Protein AF-A0A6P1D377-F1 (afdb_monomer)

Solvent-accessible surface area (backbone atoms only — not comparable to full-atom values): 7180 Å² total; per-residue (Å²): 132,91,77,67,92,82,64,81,81,72,70,95,57,75,83,84,56,88,54,91,83,65,74,59,86,76,69,91,74,90,77,74,86,74,78,66,62,72,47,38,17,24,90,85,68,46,76,43,48,74,42,99,84,50,38,63,71,48,68,74,36,31,44,34,50,60,96,45,72,45,60,46,76,47,70,50,74,54,42,70,47,84,70,58,76,89,43,91,88,59,69,93,45,64,49,69,50,74,37,64,75,69,79,91,76,129

Secondary structure (DSSP, 8-state):
----TT-----SS-TTS--TTPPPSSPP----S----EEEE-TTSPEE-B-TTSSBSS---EEEETTEEEE-SEEEEEEEE-TTTTSTT---EEEEEEEPPPP---

Nearest PDB structures (foldseek):
  6p3q-assembly1_A  TM=2.052E-01  e=8.043E+00  Homo sapiens

Foldseek 3Di:
DDDDPPPDPDPPDDPPDDDPPPQDPPHDDDDPPDQFDKFFADPVRHTWDQDPVQDIPHDGQKIDGHPDIFGFPDKDDFAWDPPCPVPPPDDTDTDMGTHGDDPPDD

Organism: NCBI:txid135487

Sequence (106 aa):
TMVALGDELVPATDPALPWPGRLPEPAPAVLMMNRPQVRLESAGGVPVHVTDRGLFSATPTRLRWGGKHWELTAWAGPWPMDELWWASGSAPAARVQVELPGPHTL

Structure (mmCIF, N/CA/C/O backbone):
data_AF-A0A6P1D377-F1
#
_entry.id   AF-A0A6P1D377-F1
#
loop_
_atom_site.group_PDB
_atom_site.id
_atom_site.type_symbol
_atom_site.label_atom_id
_atom_site.label_alt_id
_atom_site.label_comp_id
_atom_site.label_asym_id
_atom_site.label_entity_id
_atom_site.label_seq_id
_atom_site.pdbx_PDB_ins_code
_atom_site.Cartn_x
_atom_site.Cartn_y
_atom_site.Cartn_z
_atom_site.occupancy
_atom_site.B_iso_or_equiv
_atom_site.auth_seq_id
_atom_site.auth_comp_id
_atom_site.auth_asym_id
_atom_site.auth_atom_id
_atom_site.pdbx_PDB_model_num
ATOM 1 N N . THR A 1 1 ? 5.864 -0.918 -44.477 1.00 67.81 1 THR A N 1
ATOM 2 C CA . THR A 1 1 ? 6.250 -2.338 -44.358 1.00 67.81 1 THR A CA 1
ATOM 3 C C . THR A 1 1 ? 6.031 -2.767 -42.928 1.00 67.81 1 THR A C 1
ATOM 5 O O . THR A 1 1 ? 6.378 -1.997 -42.044 1.00 67.81 1 THR A O 1
ATOM 8 N N . MET A 1 2 ? 5.383 -3.907 -42.693 1.00 71.94 2 MET A N 1
ATOM 9 C CA . MET A 1 2 ? 5.271 -4.470 -41.341 1.00 71.94 2 MET A CA 1
ATOM 10 C C . MET A 1 2 ? 6.605 -5.118 -40.952 1.00 71.94 2 MET A C 1
ATOM 12 O O . MET A 1 2 ? 7.264 -5.689 -41.817 1.00 71.94 2 MET A O 1
ATOM 16 N N . VAL A 1 3 ? 6.999 -5.001 -39.685 1.00 76.00 3 VAL A N 1
ATOM 17 C CA . VAL A 1 3 ? 8.210 -5.622 -39.119 1.00 76.00 3 VAL A CA 1
ATOM 18 C C . VAL A 1 3 ? 7.766 -6.720 -38.157 1.00 76.00 3 VAL A C 1
ATOM 20 O O . VAL A 1 3 ? 6.770 -6.537 -37.449 1.00 76.00 3 VAL A O 1
ATOM 23 N N . ALA A 1 4 ? 8.446 -7.868 -38.168 1.00 79.94 4 ALA A N 1
ATOM 24 C CA . ALA A 1 4 ? 8.081 -8.988 -37.314 1.00 79.94 4 ALA A CA 1
ATOM 25 C C . ALA A 1 4 ? 8.436 -8.689 -35.849 1.00 79.94 4 ALA A C 1
ATOM 27 O O . ALA A 1 4 ? 9.449 -8.064 -35.539 1.00 79.94 4 ALA A O 1
ATOM 28 N N . LEU A 1 5 ? 7.589 -9.144 -34.926 1.00 73.94 5 LEU A N 1
ATOM 29 C CA . LEU A 1 5 ? 7.866 -9.046 -33.497 1.00 73.94 5 LEU A CA 1
ATOM 30 C C . LEU A 1 5 ? 9.079 -9.929 -33.158 1.00 73.94 5 LEU A C 1
ATOM 32 O O . LEU A 1 5 ? 9.007 -11.144 -33.323 1.00 73.94 5 LEU A O 1
ATOM 36 N N . GLY A 1 6 ? 10.164 -9.321 -32.676 1.00 79.19 6 GLY A N 1
ATOM 37 C CA . GLY A 1 6 ? 11.416 -10.011 -32.343 1.00 79.19 6 GLY A CA 1
ATOM 38 C C . GLY A 1 6 ? 12.573 -9.728 -33.304 1.00 79.19 6 GLY A C 1
ATOM 39 O O . GLY A 1 6 ? 13.703 -10.080 -32.976 1.00 79.19 6 GLY A O 1
ATOM 40 N N . ASP A 1 7 ? 12.323 -9.052 -34.430 1.00 82.62 7 ASP A N 1
ATOM 41 C CA . ASP A 1 7 ? 13.407 -8.472 -35.223 1.00 82.62 7 ASP A CA 1
ATOM 42 C C . ASP A 1 7 ? 14.111 -7.397 -34.388 1.00 82.62 7 ASP A C 1
ATOM 44 O O . ASP A 1 7 ? 13.478 -6.481 -33.850 1.00 82.62 7 ASP A O 1
ATOM 48 N N . GLU A 1 8 ? 15.431 -7.518 -34.260 1.00 67.56 8 GLU A N 1
ATOM 49 C CA . GLU A 1 8 ? 16.229 -6.540 -33.537 1.00 67.56 8 GLU A CA 1
ATOM 50 C C . GLU A 1 8 ? 16.179 -5.198 -34.273 1.00 67.56 8 GLU A C 1
ATOM 52 O O . GLU A 1 8 ? 16.527 -5.086 -35.451 1.00 67.56 8 GLU A O 1
ATOM 57 N N . LEU A 1 9 ? 15.703 -4.166 -33.573 1.00 70.00 9 LEU A N 1
ATOM 58 C CA . LEU A 1 9 ? 15.661 -2.812 -34.105 1.00 70.00 9 LEU A CA 1
ATOM 59 C C . LEU A 1 9 ? 17.096 -2.317 -34.279 1.00 70.00 9 LEU A C 1
ATOM 61 O O . LEU A 1 9 ? 17.730 -1.886 -33.318 1.00 70.00 9 LEU A O 1
ATOM 65 N N . VAL A 1 10 ? 17.597 -2.350 -35.515 1.00 76.25 10 VAL A N 1
ATOM 66 C CA . VAL A 1 10 ? 18.853 -1.684 -35.865 1.00 76.25 10 VAL A CA 1
ATOM 67 C C . VAL A 1 10 ? 18.645 -0.182 -35.658 1.00 76.25 10 VAL A C 1
ATOM 69 O O . VAL A 1 10 ? 17.754 0.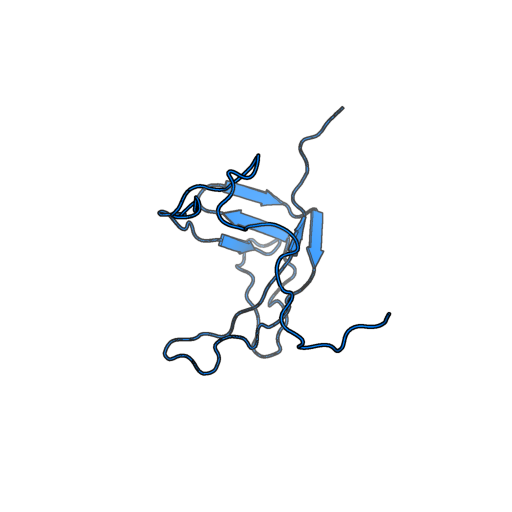394 -36.294 1.00 76.25 10 VAL A O 1
ATOM 72 N N . PRO A 1 11 ? 19.418 0.474 -34.774 1.00 70.62 11 PRO A N 1
ATOM 73 C CA . PRO A 1 11 ? 19.285 1.905 -34.555 1.00 70.62 11 PRO A CA 1
ATOM 74 C C . PRO A 1 11 ? 19.452 2.656 -35.879 1.00 70.62 11 PRO A C 1
ATOM 76 O O . PRO A 1 11 ? 20.449 2.485 -36.576 1.00 70.62 11 PRO A O 1
ATOM 79 N N . ALA A 1 12 ? 18.481 3.503 -36.230 1.00 77.38 12 ALA A N 1
ATOM 80 C CA . ALA A 1 12 ? 18.523 4.285 -37.470 1.00 77.38 12 ALA A CA 1
ATOM 81 C C . ALA A 1 12 ? 19.668 5.321 -37.495 1.00 77.38 12 ALA A C 1
ATOM 83 O O . ALA A 1 12 ? 20.004 5.849 -38.553 1.00 77.38 12 ALA A O 1
ATOM 84 N N . THR A 1 13 ? 20.265 5.598 -36.332 1.00 74.44 13 THR A N 1
ATOM 85 C CA . THR A 1 13 ? 21.349 6.559 -36.123 1.00 74.44 13 THR A CA 1
ATOM 86 C C . THR A 1 13 ? 22.379 5.952 -35.172 1.00 74.44 13 THR A C 1
ATOM 88 O O . THR A 1 13 ? 22.011 5.172 -34.294 1.00 74.44 13 THR A O 1
ATOM 91 N N . ASP A 1 14 ? 23.651 6.336 -35.318 1.00 78.38 14 ASP A N 1
ATOM 92 C CA . ASP A 1 14 ? 24.742 5.903 -34.441 1.00 78.38 14 ASP A CA 1
ATOM 93 C C . ASP A 1 14 ? 24.408 6.167 -32.952 1.00 78.38 14 ASP A C 1
ATOM 95 O O . ASP A 1 14 ? 24.299 7.329 -32.535 1.00 78.38 14 ASP A O 1
ATOM 99 N N . PRO A 1 15 ? 24.245 5.112 -32.126 1.00 74.75 15 PRO A N 1
ATOM 100 C CA . PRO A 1 15 ? 23.916 5.256 -30.713 1.00 74.75 15 PRO A CA 1
ATOM 101 C C . PRO A 1 15 ? 25.055 5.886 -29.898 1.00 74.75 15 PRO A C 1
ATOM 103 O O . PRO A 1 15 ? 24.806 6.306 -28.765 1.00 74.75 15 PRO A O 1
ATOM 106 N N . ALA A 1 16 ? 26.278 5.983 -30.436 1.00 77.88 16 ALA A N 1
ATOM 107 C CA . ALA A 1 16 ? 27.422 6.615 -29.780 1.00 77.88 16 ALA A CA 1
ATOM 108 C C . ALA A 1 16 ? 27.400 8.153 -29.846 1.00 77.88 16 ALA A C 1
ATOM 110 O O . ALA A 1 16 ? 28.134 8.803 -29.097 1.00 77.88 16 ALA A O 1
ATOM 111 N N . LEU A 1 17 ? 26.539 8.757 -30.673 1.00 81.38 17 LEU A N 1
ATOM 112 C CA . LEU A 1 17 ? 26.387 10.213 -30.707 1.00 81.38 17 LEU A CA 1
ATOM 113 C C . LEU A 1 17 ? 25.918 10.761 -29.340 1.00 81.38 17 LEU A C 1
ATOM 115 O O . LEU A 1 17 ? 25.273 10.053 -28.556 1.00 81.38 17 LEU A O 1
ATOM 119 N N . PRO A 1 18 ? 26.249 12.018 -28.994 1.00 74.94 18 PRO A N 1
ATOM 120 C CA . PRO A 1 18 ? 25.774 12.639 -27.764 1.00 74.94 18 PRO A CA 1
ATOM 121 C C . PRO A 1 18 ? 24.279 12.965 -27.889 1.00 74.94 18 PRO A C 1
ATOM 123 O O . PRO A 1 18 ? 23.889 13.914 -28.562 1.00 74.94 18 PRO A O 1
ATOM 126 N N . TRP A 1 19 ? 23.431 12.170 -27.235 1.00 71.25 19 TRP A N 1
ATOM 127 C CA . TRP A 1 19 ? 21.991 12.416 -27.182 1.00 71.25 19 TRP A CA 1
ATOM 128 C C . TRP A 1 19 ? 21.702 13.569 -26.216 1.00 71.2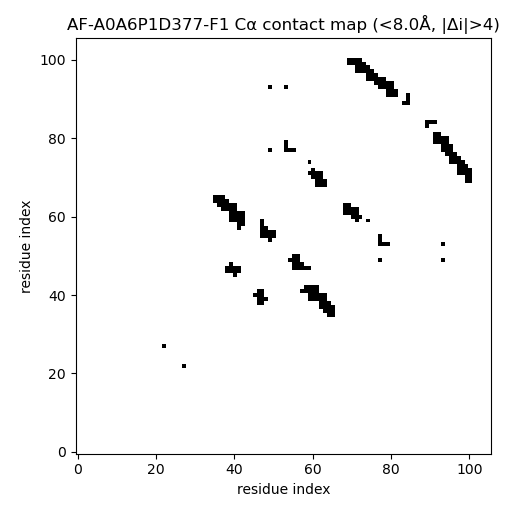5 19 TRP A C 1
ATOM 130 O O . TRP A 1 19 ? 22.115 13.498 -25.052 1.00 71.25 19 TRP A O 1
ATOM 140 N N . PRO A 1 20 ? 20.963 14.611 -26.633 1.00 75.38 20 PRO A N 1
ATOM 141 C CA . PRO A 1 20 ? 20.387 15.563 -25.694 1.00 75.38 20 PRO A CA 1
ATOM 142 C C . PRO A 1 20 ? 19.489 14.804 -24.705 1.00 75.38 20 PRO A C 1
ATOM 144 O O . PRO A 1 20 ? 18.522 14.167 -25.110 1.00 75.38 20 PRO A O 1
ATOM 147 N N . GLY A 1 21 ? 19.842 14.814 -23.416 1.00 75.88 21 GLY A N 1
ATOM 148 C CA . GLY A 1 21 ? 19.159 14.019 -22.387 1.00 75.88 21 GLY A CA 1
ATOM 149 C C . GLY A 1 21 ? 19.753 12.629 -22.125 1.00 75.88 21 GLY A C 1
ATOM 150 O O . GLY A 1 21 ? 19.128 11.846 -21.411 1.00 75.88 21 GLY A O 1
ATOM 151 N N . ARG A 1 22 ? 20.950 12.308 -22.652 1.00 75.81 22 ARG A N 1
ATOM 152 C CA . ARG A 1 22 ? 21.687 11.091 -22.264 1.00 75.81 22 ARG A CA 1
ATOM 153 C C . ARG A 1 22 ? 21.875 11.077 -20.744 1.00 75.81 22 ARG A C 1
ATOM 155 O O . ARG A 1 22 ? 22.547 11.943 -20.186 1.00 75.81 22 ARG A O 1
ATOM 162 N N . LEU A 1 23 ? 21.298 10.072 -20.092 1.00 78.81 23 LEU A N 1
ATOM 163 C CA . LEU A 1 23 ? 21.520 9.807 -18.678 1.00 78.81 23 LEU A CA 1
ATOM 164 C C . LEU A 1 23 ? 22.967 9.311 -18.500 1.00 78.81 23 LEU A C 1
ATOM 166 O O . LEU A 1 23 ? 23.366 8.398 -19.226 1.00 78.81 23 LEU A O 1
ATOM 170 N N . PRO A 1 24 ? 23.775 9.905 -17.605 1.00 82.12 24 PRO A N 1
ATOM 171 C CA . PRO A 1 24 ? 25.134 9.432 -17.377 1.00 82.12 24 PRO A CA 1
ATOM 172 C C . PRO A 1 24 ? 25.112 8.019 -16.790 1.00 82.12 24 PRO A C 1
ATOM 174 O O . PRO A 1 24 ? 24.168 7.646 -16.093 1.00 82.12 24 PRO A O 1
ATOM 177 N N . GLU A 1 25 ? 26.164 7.247 -17.057 1.00 82.00 25 GLU A N 1
ATOM 178 C CA . GLU A 1 25 ? 26.383 5.979 -16.369 1.00 82.00 25 GLU A CA 1
ATOM 179 C C . GLU A 1 25 ? 27.151 6.203 -15.054 1.00 82.00 25 GLU A C 1
ATOM 181 O O . GLU A 1 25 ? 28.108 6.983 -15.033 1.00 82.00 25 GLU A O 1
ATOM 186 N N . PRO A 1 26 ? 26.771 5.515 -13.960 1.00 85.88 26 PRO A N 1
ATOM 187 C CA . PRO A 1 26 ? 25.561 4.703 -13.818 1.00 85.88 26 PRO A CA 1
ATOM 188 C C . PRO A 1 26 ? 24.300 5.579 -13.761 1.00 85.88 26 PRO A C 1
ATOM 190 O O . PRO A 1 26 ? 24.345 6.708 -13.269 1.00 85.88 26 PRO A O 1
ATOM 193 N N . ALA A 1 27 ? 23.167 5.035 -14.216 1.00 84.44 27 ALA A N 1
ATOM 194 C CA . ALA A 1 27 ? 21.882 5.722 -14.128 1.00 84.44 27 ALA A CA 1
ATOM 195 C C . ALA A 1 27 ? 21.634 6.205 -12.680 1.00 84.44 27 ALA A C 1
ATOM 197 O O . ALA A 1 27 ? 21.746 5.399 -11.750 1.00 84.44 27 ALA A O 1
ATOM 198 N N . PRO A 1 28 ? 21.296 7.490 -12.461 1.00 82.94 28 PRO A N 1
ATOM 199 C CA . PRO A 1 28 ? 20.932 8.002 -11.151 1.00 82.94 28 PRO A CA 1
ATOM 200 C C . PRO A 1 28 ? 19.833 7.147 -10.519 1.00 82.94 28 PRO A C 1
ATOM 202 O O . PRO A 1 28 ? 18.731 7.030 -11.052 1.00 82.94 28 PRO A O 1
ATOM 205 N N . ALA A 1 29 ? 20.132 6.570 -9.359 1.00 86.81 29 ALA A N 1
ATOM 206 C CA . ALA A 1 29 ? 19.180 5.837 -8.543 1.00 86.81 29 ALA A CA 1
ATOM 207 C C . ALA A 1 29 ? 19.047 6.531 -7.187 1.00 86.81 29 ALA A C 1
ATOM 209 O O . ALA A 1 29 ? 20.043 6.860 -6.542 1.00 86.81 29 ALA A O 1
ATOM 210 N N . VAL A 1 30 ? 17.813 6.730 -6.729 1.00 86.19 30 VAL A N 1
ATOM 211 C CA . VAL A 1 30 ? 17.553 7.158 -5.353 1.00 86.19 30 VAL A CA 1
ATOM 212 C C . VAL A 1 30 ? 17.383 5.905 -4.508 1.00 86.19 30 VAL A C 1
ATOM 214 O O . VAL A 1 30 ? 16.353 5.235 -4.562 1.00 86.19 30 VAL A O 1
ATOM 217 N N . LEU A 1 31 ? 18.411 5.575 -3.729 1.00 87.25 31 LEU A N 1
ATOM 218 C CA . LEU A 1 31 ? 18.354 4.475 -2.774 1.00 87.25 31 LEU A CA 1
ATOM 219 C C . LEU A 1 31 ? 17.832 4.986 -1.434 1.00 87.25 31 LEU A C 1
ATOM 221 O O . LEU A 1 31 ? 18.445 5.831 -0.779 1.00 87.25 31 LEU A O 1
ATOM 225 N N . MET A 1 32 ? 16.692 4.450 -1.006 1.00 81.75 32 MET A N 1
ATOM 226 C CA . MET A 1 32 ? 16.124 4.775 0.294 1.00 81.75 32 MET A CA 1
ATOM 227 C C . MET A 1 32 ? 16.864 3.992 1.391 1.00 81.75 32 MET A C 1
ATOM 229 O O . MET A 1 32 ? 16.535 2.842 1.680 1.00 81.75 32 MET A O 1
ATOM 233 N N . MET A 1 33 ? 17.894 4.607 1.985 1.00 88.00 33 MET A N 1
ATOM 234 C CA . MET A 1 33 ? 18.752 3.947 2.987 1.00 88.00 33 MET A CA 1
ATOM 235 C C . MET A 1 33 ? 18.010 3.630 4.289 1.00 88.00 33 MET A C 1
ATOM 237 O O . MET A 1 33 ? 18.230 2.588 4.901 1.00 88.00 33 MET A O 1
ATOM 241 N N . ASN A 1 34 ? 17.095 4.512 4.694 1.00 88.31 34 ASN A N 1
ATOM 242 C CA . ASN A 1 34 ? 16.167 4.261 5.788 1.00 88.31 34 ASN A CA 1
ATOM 243 C C . ASN A 1 34 ? 14.816 3.855 5.199 1.00 88.31 34 ASN A C 1
A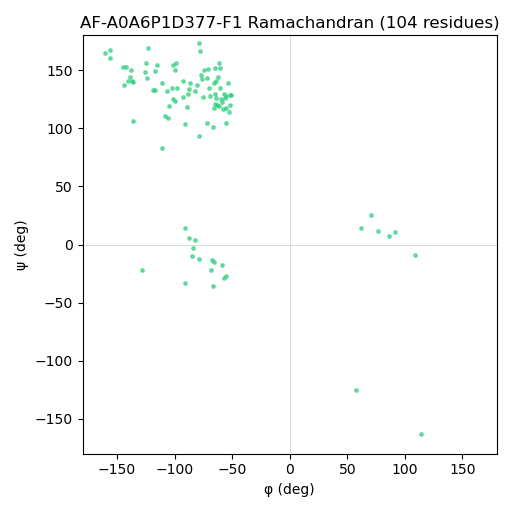TOM 245 O O . ASN A 1 34 ? 14.234 4.611 4.425 1.00 88.31 34 ASN A O 1
ATOM 249 N N . ARG A 1 35 ? 14.314 2.680 5.581 1.00 86.50 35 ARG A N 1
ATOM 250 C CA . ARG A 1 35 ? 13.009 2.155 5.168 1.00 86.50 35 ARG A CA 1
ATOM 251 C C . ARG A 1 35 ? 12.079 2.147 6.384 1.00 86.50 35 ARG A C 1
ATOM 253 O O . ARG A 1 35 ? 11.983 1.116 7.052 1.00 86.50 35 ARG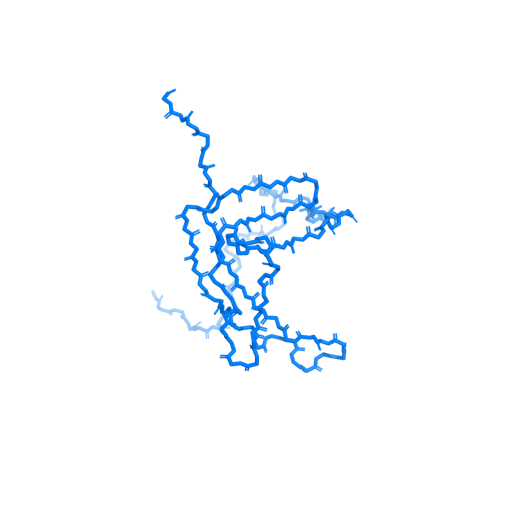 A O 1
ATOM 260 N N . PRO A 1 36 ? 11.432 3.282 6.727 1.00 90.44 36 PRO A N 1
ATOM 261 C CA . PRO A 1 36 ? 10.545 3.319 7.876 1.00 90.44 36 PRO A CA 1
ATOM 262 C C . PRO A 1 36 ? 9.383 2.357 7.660 1.00 90.44 36 PRO A C 1
ATOM 264 O O . PRO A 1 36 ? 8.876 2.228 6.546 1.00 90.44 36 PRO A O 1
ATOM 267 N N . GLN A 1 37 ? 8.935 1.721 8.740 1.00 92.62 37 GLN A N 1
ATOM 268 C CA . GLN A 1 37 ? 7.796 0.819 8.672 1.00 92.62 37 GLN A CA 1
ATOM 269 C C . GLN A 1 37 ? 6.547 1.574 8.200 1.00 92.62 37 GLN A C 1
ATOM 271 O O . GLN A 1 37 ? 6.239 2.667 8.689 1.00 92.62 37 GLN A O 1
ATOM 276 N N . VAL A 1 38 ? 5.830 0.953 7.267 1.00 94.62 38 VAL A N 1
ATOM 277 C CA . VAL A 1 38 ? 4.513 1.381 6.803 1.00 94.62 38 VAL A CA 1
ATOM 278 C C . VAL A 1 38 ? 3.478 0.419 7.375 1.00 94.62 38 VAL A C 1
ATOM 280 O O . VAL A 1 38 ? 3.675 -0.795 7.323 1.00 94.62 38 VAL A O 1
ATOM 283 N N . ARG A 1 39 ? 2.398 0.944 7.958 1.00 96.50 39 ARG A N 1
ATOM 284 C CA . ARG A 1 39 ? 1.288 0.143 8.496 1.00 96.50 39 ARG A CA 1
ATOM 285 C C . ARG A 1 39 ? -0.046 0.768 8.126 1.00 96.50 39 ARG A C 1
ATOM 287 O O . ARG A 1 39 ? -0.194 1.986 8.190 1.00 96.50 39 ARG A O 1
ATOM 294 N N . LEU A 1 40 ? -1.012 -0.080 7.800 1.00 97.81 40 LEU A N 1
ATOM 295 C CA . LEU A 1 40 ? -2.418 0.294 7.758 1.00 97.81 40 LEU A CA 1
ATOM 296 C C . LEU A 1 40 ? -3.055 -0.026 9.109 1.00 97.81 40 LEU A C 1
ATOM 298 O O . LEU A 1 40 ? -2.733 -1.046 9.715 1.00 97.81 40 LEU A O 1
ATOM 302 N N . GLU A 1 41 ? -3.941 0.840 9.581 1.00 98.44 41 GLU A N 1
ATOM 303 C CA . GLU A 1 41 ? -4.705 0.658 10.815 1.00 98.44 41 GLU A CA 1
ATOM 304 C C . GLU A 1 41 ? -6.205 0.796 10.522 1.00 98.44 41 GLU A C 1
ATOM 306 O O . GLU A 1 41 ? -6.614 1.537 9.620 1.00 98.44 41 GLU A O 1
ATOM 311 N N . SER A 1 42 ? -7.020 0.060 11.277 1.00 98.06 42 SER A N 1
ATOM 312 C CA . SER A 1 42 ? -8.476 0.216 11.292 1.00 98.06 42 SER A CA 1
ATOM 313 C C . SER A 1 42 ? -8.895 1.417 12.144 1.00 98.06 42 SER A C 1
ATOM 315 O O . SER A 1 42 ? -8.081 1.987 12.875 1.00 98.06 42 SER A O 1
ATOM 317 N N . ALA A 1 43 ? -10.189 1.754 12.135 1.00 97.06 43 ALA A N 1
ATOM 318 C CA . ALA A 1 43 ? -10.731 2.847 12.950 1.00 97.06 43 ALA A CA 1
ATOM 319 C C . ALA A 1 43 ? -10.447 2.675 14.456 1.00 97.06 43 ALA A C 1
ATOM 321 O O . ALA A 1 43 ? -10.302 3.657 15.179 1.00 97.06 43 ALA A O 1
ATOM 322 N N . GLY A 1 44 ? -10.319 1.427 14.925 1.00 96.06 44 GLY A N 1
ATOM 323 C CA . GLY A 1 44 ? -9.957 1.099 16.306 1.00 96.06 44 GLY A CA 1
ATOM 324 C C . GLY A 1 44 ? -8.453 1.145 16.603 1.00 96.06 44 GLY A C 1
ATOM 325 O O . GLY A 1 44 ? -8.049 0.764 17.697 1.00 96.06 44 GLY A O 1
ATOM 326 N N . GLY A 1 45 ? -7.611 1.546 15.645 1.00 95.94 45 GLY A N 1
ATOM 327 C CA . GLY A 1 45 ? -6.149 1.569 15.788 1.00 95.94 45 GLY A CA 1
ATOM 328 C C . GLY A 1 45 ? -5.481 0.195 15.683 1.00 95.94 45 GLY A C 1
ATOM 329 O O . GLY A 1 45 ? -4.300 0.058 15.997 1.00 95.94 45 GLY A O 1
ATOM 330 N N . VAL A 1 46 ? -6.215 -0.834 15.251 1.00 97.44 46 VAL A N 1
ATOM 331 C CA . VAL A 1 46 ? -5.675 -2.192 15.099 1.00 97.44 46 VAL A CA 1
ATOM 332 C C . VAL A 1 46 ? -4.942 -2.301 13.759 1.00 97.44 46 VAL A C 1
ATOM 334 O O . VAL A 1 46 ? -5.524 -1.920 12.741 1.00 97.44 46 VAL A O 1
ATOM 337 N N . PRO A 1 47 ? -3.711 -2.846 13.715 1.00 97.50 47 PRO A N 1
ATOM 338 C CA . PRO A 1 47 ? -3.006 -3.083 12.460 1.00 97.50 47 PRO A CA 1
ATOM 339 C C . PRO A 1 47 ? -3.800 -3.976 11.498 1.00 97.50 47 PRO A C 1
ATOM 341 O O . PRO A 1 47 ? -4.245 -5.068 11.860 1.00 97.50 47 PRO A O 1
ATOM 344 N N . VAL A 1 48 ? -3.937 -3.524 10.255 1.00 97.62 48 VAL A N 1
ATOM 345 C CA . VAL A 1 48 ? -4.548 -4.282 9.163 1.00 97.62 48 VAL A CA 1
ATOM 346 C C . VAL A 1 48 ? -3.475 -5.124 8.480 1.00 97.62 48 VAL A C 1
ATOM 348 O O . VAL A 1 48 ? -2.424 -4.611 8.094 1.00 97.62 48 VAL A O 1
ATOM 351 N N . HIS A 1 49 ? -3.754 -6.413 8.315 1.00 95.88 49 HIS A N 1
ATOM 352 C CA . HIS A 1 49 ? -2.911 -7.361 7.588 1.00 95.88 49 HIS A CA 1
ATOM 353 C C . HIS A 1 49 ? -3.702 -8.024 6.456 1.00 95.88 49 HIS A C 1
ATOM 355 O O . HIS A 1 49 ? -4.924 -7.885 6.371 1.00 95.88 49 HIS A O 1
ATOM 361 N N . VAL A 1 50 ? -2.999 -8.738 5.577 1.00 95.12 50 VAL A N 1
ATOM 362 C CA . VAL A 1 50 ? -3.621 -9.590 4.560 1.00 95.12 50 VAL A CA 1
ATOM 363 C C . VAL A 1 50 ? -3.739 -10.996 5.133 1.00 95.12 50 VAL A C 1
ATOM 365 O O . VAL A 1 50 ? -2.774 -11.542 5.656 1.00 95.12 50 VAL A O 1
ATOM 368 N N . THR A 1 51 ? -4.947 -11.539 5.093 1.00 94.38 51 THR A N 1
ATOM 369 C CA . THR A 1 51 ? -5.261 -12.902 5.534 1.00 94.38 51 THR A CA 1
ATOM 370 C C . THR A 1 51 ? -4.836 -13.925 4.481 1.00 94.38 51 THR A C 1
ATOM 372 O O . THR A 1 51 ? -4.649 -13.576 3.316 1.00 94.38 51 THR A O 1
ATOM 375 N N . ASP A 1 52 ? -4.806 -15.207 4.845 1.00 91.38 52 ASP A N 1
ATOM 376 C CA . ASP A 1 52 ? -4.496 -16.312 3.917 1.00 91.38 52 ASP A CA 1
ATOM 377 C C . ASP A 1 52 ? -5.454 -16.399 2.715 1.00 91.38 52 ASP A C 1
ATOM 379 O O . ASP A 1 52 ? -5.144 -17.020 1.704 1.00 91.38 52 ASP A O 1
ATOM 383 N N . ARG A 1 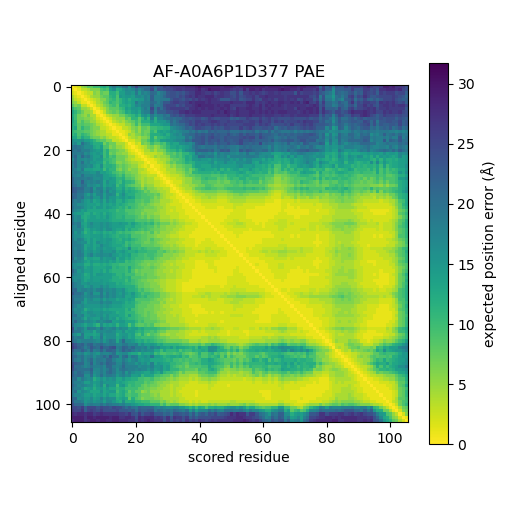53 ? -6.630 -15.761 2.802 1.00 91.81 53 ARG A N 1
ATOM 384 C CA . ARG A 1 53 ? -7.599 -15.658 1.699 1.00 91.81 53 ARG A CA 1
ATOM 385 C C . ARG A 1 53 ? -7.350 -14.464 0.773 1.00 91.81 53 ARG A C 1
ATOM 387 O O . ARG A 1 53 ? -8.184 -14.190 -0.084 1.00 91.81 53 ARG A O 1
ATOM 394 N N . GLY A 1 54 ? -6.261 -13.721 0.965 1.00 91.81 54 GLY A N 1
ATOM 395 C CA . GLY A 1 54 ? -5.941 -12.543 0.160 1.00 91.81 54 GLY A CA 1
ATOM 396 C C . GLY A 1 54 ? -6.861 -11.347 0.425 1.00 91.81 54 GLY A C 1
ATOM 397 O O . GLY A 1 54 ? -7.036 -10.513 -0.453 1.00 91.81 54 GLY A O 1
ATOM 398 N N . LEU A 1 55 ? -7.466 -11.259 1.616 1.00 95.19 55 LEU A N 1
ATOM 399 C CA . LEU A 1 55 ? -8.347 -10.154 2.027 1.00 95.19 55 LEU A CA 1
ATOM 400 C C . LEU A 1 55 ? -7.737 -9.367 3.184 1.00 95.19 55 LEU A C 1
ATOM 402 O O . LEU A 1 55 ? -7.000 -9.940 3.989 1.00 95.19 55 LEU A O 1
ATOM 406 N N . PHE A 1 56 ? -8.098 -8.089 3.326 1.00 96.75 56 PHE A N 1
ATOM 407 C CA . PHE A 1 56 ? -7.765 -7.332 4.532 1.00 96.75 56 PHE A CA 1
ATOM 408 C C . PHE A 1 56 ? -8.453 -7.913 5.769 1.00 96.75 56 PHE A C 1
ATOM 410 O O . PHE A 1 56 ? -9.625 -8.281 5.733 1.00 96.75 56 PHE A O 1
ATOM 417 N N . SER A 1 57 ? -7.731 -7.936 6.887 1.00 97.31 57 SER A N 1
ATOM 418 C CA . SER A 1 57 ? -8.244 -8.379 8.186 1.00 97.31 57 SER A CA 1
ATOM 419 C C . SER A 1 57 ? -9.289 -7.436 8.794 1.00 97.31 57 SER A C 1
ATOM 421 O O . SER A 1 57 ? -10.052 -7.840 9.665 1.00 97.31 57 SER A O 1
ATOM 423 N N . ALA A 1 58 ? -9.292 -6.169 8.375 1.00 97.56 58 ALA A N 1
ATOM 424 C CA . ALA A 1 58 ? -10.256 -5.139 8.748 1.00 97.56 58 ALA A CA 1
ATOM 425 C C . ALA A 1 58 ? -10.223 -4.003 7.713 1.00 97.56 58 ALA A C 1
ATOM 427 O O . ALA A 1 58 ? -9.259 -3.887 6.958 1.00 97.56 58 ALA A O 1
ATOM 428 N N . THR A 1 59 ? -11.239 -3.139 7.705 1.00 97.62 59 THR A N 1
ATOM 429 C CA . THR A 1 59 ? -11.278 -1.951 6.838 1.00 97.62 59 THR A CA 1
ATOM 430 C C . THR A 1 59 ? -10.112 -1.005 7.157 1.00 97.62 59 THR A C 1
ATOM 432 O O . THR A 1 59 ? -10.050 -0.503 8.283 1.00 97.62 59 THR A O 1
ATOM 435 N N . PRO A 1 60 ? -9.204 -0.726 6.201 1.00 98.12 60 PRO A N 1
ATOM 436 C CA . PRO A 1 60 ? -8.176 0.295 6.359 1.00 98.12 60 PRO A CA 1
ATOM 437 C C . PRO A 1 60 ? -8.803 1.682 6.471 1.00 98.12 60 PRO A C 1
ATOM 439 O O . PRO A 1 60 ? -9.606 2.071 5.622 1.00 98.12 60 PRO A O 1
ATOM 442 N N . THR A 1 61 ? -8.409 2.441 7.490 1.00 98.06 61 THR A N 1
ATOM 443 C CA . THR A 1 61 ? -8.851 3.836 7.660 1.00 98.06 61 THR A CA 1
ATOM 444 C C . THR A 1 61 ? -7.693 4.798 7.857 1.00 98.06 61 THR A C 1
ATOM 446 O O . THR A 1 61 ? -7.850 5.978 7.584 1.00 98.06 61 THR A O 1
ATOM 449 N N . ARG A 1 62 ? -6.519 4.322 8.289 1.00 97.88 62 ARG A N 1
ATOM 450 C CA . ARG A 1 62 ? -5.347 5.169 8.534 1.00 97.88 62 ARG A CA 1
ATOM 451 C C . ARG A 1 62 ? -4.070 4.539 7.992 1.00 97.88 62 ARG A C 1
ATOM 453 O O . ARG A 1 62 ? -3.837 3.345 8.170 1.00 97.88 62 ARG A O 1
ATOM 460 N N . LEU A 1 63 ? -3.210 5.360 7.394 1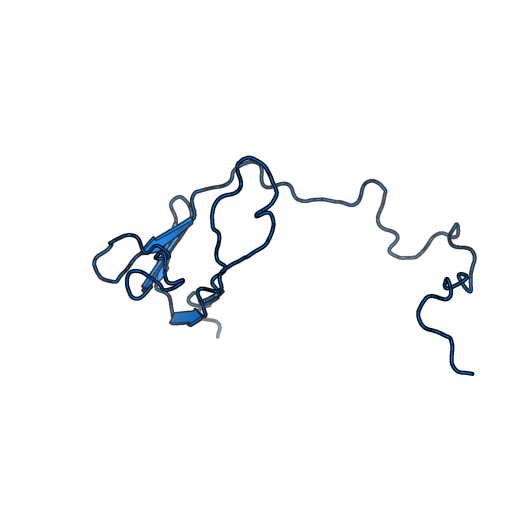.00 97.69 63 LEU A N 1
ATOM 461 C CA . LEU A 1 63 ? -1.827 5.018 7.061 1.00 97.69 63 LEU A CA 1
ATOM 462 C C . LEU A 1 63 ? -0.885 5.565 8.133 1.00 97.69 63 LEU A C 1
ATOM 464 O O . LEU A 1 63 ? -0.973 6.737 8.496 1.00 97.69 63 LEU A O 1
ATOM 468 N N . ARG A 1 64 ? 0.076 4.754 8.579 1.00 96.44 64 ARG A N 1
ATOM 469 C CA . ARG A 1 64 ? 1.246 5.203 9.342 1.00 96.44 64 ARG A CA 1
ATOM 470 C C . ARG A 1 64 ? 2.514 4.920 8.567 1.00 96.44 64 ARG A C 1
ATOM 472 O O . ARG A 1 64 ? 2.708 3.805 8.093 1.00 96.44 64 ARG A O 1
ATOM 479 N N . TRP A 1 65 ? 3.393 5.911 8.499 1.00 94.12 65 TRP A N 1
ATOM 480 C CA . TRP A 1 65 ? 4.706 5.786 7.876 1.00 94.12 65 TRP A CA 1
ATOM 481 C C . TRP A 1 65 ? 5.756 6.457 8.756 1.00 94.12 65 TRP A C 1
ATOM 483 O O . TRP A 1 65 ? 5.810 7.686 8.876 1.00 94.12 65 TRP A O 1
ATOM 493 N N . GLY A 1 66 ? 6.572 5.640 9.425 1.00 91.38 66 GLY A N 1
ATOM 494 C CA . GLY A 1 66 ? 7.470 6.131 10.470 1.00 91.38 66 GLY A CA 1
ATOM 495 C C . GLY A 1 66 ? 6.691 6.852 11.580 1.00 91.38 66 GLY A C 1
ATOM 496 O O . GLY A 1 66 ? 5.757 6.293 12.152 1.00 91.38 66 GLY A O 1
ATOM 497 N N . GLY A 1 67 ? 7.064 8.100 11.878 1.00 91.88 67 GLY A N 1
ATOM 498 C CA . GLY A 1 67 ? 6.383 8.939 12.875 1.00 91.88 67 GLY A CA 1
ATOM 499 C C . GLY A 1 67 ? 5.143 9.686 12.366 1.00 91.88 67 GLY A C 1
ATOM 500 O O . GLY A 1 67 ? 4.505 10.380 13.151 1.00 91.88 67 GLY A O 1
ATOM 501 N N . LYS A 1 68 ? 4.806 9.580 11.075 1.00 93.44 68 LYS A N 1
ATOM 502 C CA . LYS A 1 68 ? 3.690 10.309 10.454 1.00 93.44 68 LYS A CA 1
ATOM 503 C C . LYS A 1 68 ? 2.463 9.414 10.284 1.00 93.44 68 LYS A C 1
ATOM 505 O O . LYS A 1 68 ? 2.590 8.191 10.178 1.00 93.44 68 LYS A O 1
ATOM 510 N N . HIS A 1 69 ? 1.287 10.033 10.234 1.00 95.19 69 HIS A N 1
ATOM 511 C CA . HIS A 1 69 ? 0.019 9.353 9.992 1.00 95.19 69 HIS A CA 1
ATOM 512 C C . HIS A 1 69 ? -0.954 10.205 9.171 1.00 95.19 69 HIS A C 1
ATOM 514 O O . HIS A 1 69 ? -0.880 11.432 9.217 1.00 95.19 69 HIS A O 1
ATOM 520 N N . TRP A 1 70 ? -1.851 9.542 8.440 1.00 96.88 70 TRP A N 1
ATOM 521 C CA . TRP A 1 70 ? -2.891 10.163 7.616 1.00 96.88 70 TRP A CA 1
ATOM 522 C C . TRP A 1 70 ? -4.162 9.317 7.660 1.00 96.88 70 TRP A C 1
ATOM 524 O O . TRP A 1 70 ? -4.081 8.092 7.545 1.00 96.88 70 TRP A O 1
ATOM 534 N N . GLU A 1 71 ? -5.318 9.962 7.794 1.00 97.62 71 GLU A N 1
ATOM 535 C CA . GLU A 1 71 ? -6.609 9.315 7.534 1.00 97.62 71 GLU A CA 1
ATOM 536 C C . GLU A 1 71 ? -6.754 9.066 6.034 1.00 97.62 71 GLU A C 1
ATOM 538 O O . GLU A 1 71 ? -6.441 9.939 5.230 1.00 97.62 71 GLU A O 1
ATOM 543 N N . LEU A 1 72 ? -7.204 7.877 5.656 1.00 97.44 72 LEU A N 1
ATOM 544 C CA . LEU A 1 72 ? -7.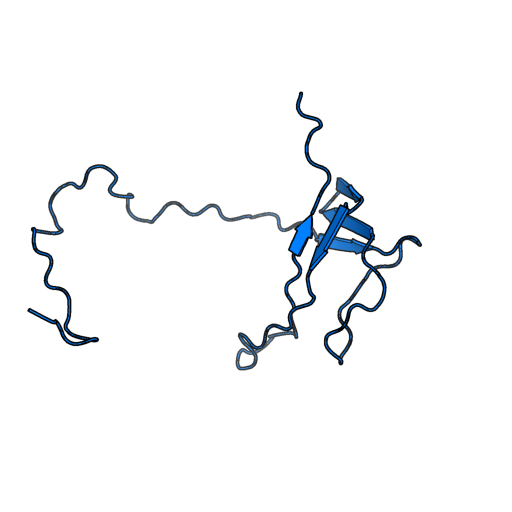425 7.507 4.265 1.00 97.44 72 LEU A CA 1
ATOM 545 C C . LEU A 1 72 ? -8.763 8.062 3.781 1.00 97.44 72 LEU A C 1
ATOM 547 O O . LEU A 1 72 ? -9.772 7.934 4.474 1.00 97.44 72 LEU A O 1
ATOM 551 N N . THR A 1 73 ? -8.791 8.610 2.570 1.00 97.06 73 THR A N 1
ATOM 552 C CA . THR A 1 73 ? -10.045 9.008 1.905 1.00 97.06 73 THR A CA 1
ATOM 553 C C . THR A 1 73 ? -10.608 7.880 1.046 1.00 97.06 73 THR A C 1
ATOM 555 O O . THR A 1 73 ? -11.822 7.706 0.969 1.00 97.06 73 THR A O 1
ATOM 558 N N . ALA A 1 74 ? -9.728 7.067 0.461 1.00 96.62 74 ALA A N 1
ATOM 559 C CA . ALA A 1 74 ? -10.068 5.874 -0.301 1.00 96.62 74 ALA A CA 1
ATOM 560 C C . ALA A 1 74 ? -8.897 4.880 -0.322 1.00 96.62 74 ALA A C 1
ATOM 562 O O . ALA A 1 74 ? -7.759 5.204 0.031 1.00 96.62 74 ALA A O 1
ATOM 563 N N . TRP A 1 75 ? -9.168 3.652 -0.759 1.00 97.50 75 TRP A N 1
ATOM 564 C CA . TRP A 1 75 ? -8.154 2.631 -1.013 1.00 97.50 75 TRP A CA 1
ATOM 565 C C . TRP A 1 75 ? -8.658 1.596 -2.025 1.00 97.50 75 TRP A C 1
ATOM 567 O O . TRP A 1 75 ? -9.861 1.454 -2.240 1.00 97.50 75 TRP A O 1
ATOM 577 N N . ALA A 1 76 ? -7.730 0.862 -2.637 1.00 97.12 76 ALA A N 1
ATOM 578 C CA . ALA A 1 76 ? -8.009 -0.258 -3.531 1.00 97.12 76 ALA A CA 1
ATOM 579 C C . ALA A 1 76 ? -7.032 -1.418 -3.272 1.00 97.12 76 ALA A C 1
ATOM 581 O O . ALA A 1 76 ? -5.856 -1.193 -2.971 1.00 97.12 76 ALA A O 1
ATOM 582 N N . GLY A 1 77 ? -7.528 -2.653 -3.388 1.00 95.12 77 GLY A N 1
ATOM 583 C CA . GLY A 1 77 ? -6.801 -3.881 -3.051 1.00 95.12 77 GLY A CA 1
ATOM 584 C C . GLY A 1 77 ? -7.409 -4.628 -1.847 1.00 95.12 77 GLY A C 1
ATOM 585 O O . GLY A 1 77 ? -8.560 -4.365 -1.498 1.00 95.12 77 GLY A O 1
ATOM 586 N N . PRO A 1 78 ? -6.669 -5.559 -1.215 1.00 96.06 78 PRO A N 1
ATOM 587 C CA . PRO A 1 78 ? -5.286 -5.911 -1.517 1.00 96.06 78 PRO A CA 1
ATOM 588 C C . PRO A 1 78 ? -5.196 -6.788 -2.773 1.00 96.06 78 PRO A C 1
ATOM 590 O O . PRO A 1 78 ? -6.073 -7.607 -3.030 1.00 96.06 78 PRO A O 1
ATOM 593 N N . TRP A 1 79 ? -4.126 -6.629 -3.549 1.00 95.19 79 TRP A N 1
ATOM 594 C CA . TRP A 1 79 ? -3.795 -7.511 -4.670 1.00 95.19 79 TRP A CA 1
ATOM 595 C C . TRP A 1 79 ? -2.625 -8.408 -4.272 1.00 95.19 79 TRP A C 1
ATOM 597 O O . TRP A 1 79 ? -1.512 -7.887 -4.132 1.00 95.19 79 TRP A O 1
ATOM 607 N N . PRO A 1 80 ? -2.850 -9.716 -4.051 1.00 91.75 80 PRO A N 1
ATOM 608 C CA . PRO A 1 80 ? -1.774 -10.663 -3.796 1.00 91.75 80 PRO A CA 1
ATOM 609 C C . PRO A 1 80 ? -0.722 -10.607 -4.903 1.00 91.75 80 PRO A C 1
ATOM 611 O O . PRO A 1 80 ? -1.043 -10.465 -6.083 1.00 91.75 80 PRO A O 1
ATOM 614 N N . MET A 1 81 ? 0.540 -10.675 -4.502 1.00 89.38 81 MET A N 1
ATOM 615 C CA . MET A 1 81 ? 1.668 -10.786 -5.408 1.00 89.38 81 MET A CA 1
ATOM 616 C C . MET A 1 81 ? 2.183 -12.215 -5.378 1.00 89.38 81 MET A C 1
ATOM 618 O O . MET A 1 81 ? 2.699 -12.663 -4.357 1.00 89.38 81 MET A O 1
ATOM 622 N N . ASP A 1 82 ? 2.132 -12.869 -6.532 1.00 82.69 82 ASP A N 1
ATOM 623 C CA . ASP A 1 82 ? 2.738 -14.186 -6.736 1.00 82.69 82 ASP A CA 1
ATOM 624 C C . ASP A 1 82 ? 4.185 -14.074 -7.246 1.00 82.69 82 ASP A C 1
ATOM 626 O O . ASP A 1 82 ? 4.759 -15.033 -7.746 1.00 82.69 82 ASP A O 1
ATOM 630 N N . GLU A 1 83 ? 4.811 -12.899 -7.172 1.00 78.75 83 GLU A N 1
ATOM 631 C CA . GLU A 1 83 ? 6.209 -12.732 -7.568 1.00 78.75 83 GLU A CA 1
ATOM 632 C C . GLU A 1 83 ? 7.148 -13.345 -6.517 1.00 78.75 83 GLU A C 1
ATOM 634 O O . GLU A 1 83 ? 6.855 -13.368 -5.325 1.00 78.75 83 GLU A O 1
ATOM 639 N N . LEU A 1 84 ? 8.316 -13.825 -6.958 1.00 78.69 84 LEU A N 1
ATOM 640 C CA . LEU A 1 84 ? 9.390 -14.324 -6.087 1.00 78.69 84 LEU A CA 1
ATOM 641 C C . LEU A 1 84 ? 9.027 -15.540 -5.217 1.00 78.69 84 LEU A C 1
ATOM 643 O O . LEU A 1 84 ? 9.798 -15.875 -4.323 1.00 78.69 84 LEU A O 1
ATOM 647 N N . TRP A 1 85 ? 7.920 -16.246 -5.470 1.00 79.19 85 TRP A N 1
ATOM 648 C CA . TRP A 1 85 ? 7.567 -17.480 -4.740 1.00 79.19 85 TRP A CA 1
ATOM 649 C C . TRP A 1 85 ? 8.679 -18.546 -4.778 1.00 79.19 85 TRP A C 1
ATOM 651 O O . TRP A 1 85 ? 8.798 -19.365 -3.872 1.00 79.19 85 TRP A O 1
ATOM 661 N N . TRP A 1 86 ? 9.507 -18.516 -5.825 1.00 80.00 86 TRP A N 1
ATOM 662 C CA . TRP A 1 86 ? 10.637 -19.416 -6.051 1.00 80.00 86 TRP A CA 1
ATOM 663 C C . TRP A 1 86 ? 11.932 -18.979 -5.345 1.00 80.00 86 TRP A C 1
ATOM 665 O O . TRP A 1 86 ? 12.901 -19.737 -5.324 1.00 80.00 86 TRP A O 1
ATOM 675 N N . ALA A 1 87 ? 11.984 -17.767 -4.785 1.00 84.81 87 ALA A N 1
ATOM 676 C CA . ALA A 1 87 ? 13.169 -17.247 -4.117 1.00 84.81 87 ALA A CA 1
ATOM 677 C C . ALA A 1 87 ? 13.192 -17.657 -2.638 1.00 84.81 87 ALA A C 1
ATOM 679 O O . ALA A 1 87 ? 12.215 -17.515 -1.901 1.00 84.81 87 ALA A O 1
ATOM 680 N N . SER A 1 88 ? 14.348 -18.128 -2.175 1.00 83.94 88 SER A N 1
ATOM 681 C CA . SER A 1 88 ? 14.572 -18.457 -0.768 1.00 83.94 88 SER A CA 1
ATOM 682 C C . SER A 1 88 ? 14.375 -17.225 0.121 1.00 83.94 88 SER A C 1
ATOM 684 O O . SER A 1 88 ? 15.031 -16.204 -0.085 1.00 83.94 88 SER A O 1
ATOM 686 N N . GLY A 1 89 ? 13.501 -17.335 1.125 1.00 81.12 89 GLY A N 1
ATOM 687 C CA . GLY A 1 89 ? 13.172 -16.237 2.041 1.00 81.12 89 GLY A CA 1
ATOM 688 C C . GLY A 1 89 ? 12.067 -15.300 1.545 1.00 81.12 89 GLY A C 1
ATOM 689 O O . GLY A 1 89 ? 11.809 -14.288 2.194 1.00 81.12 89 GLY A O 1
ATOM 690 N N . SER A 1 90 ? 11.410 -15.622 0.427 1.00 79.56 90 SER A N 1
ATOM 691 C CA . SER A 1 90 ? 10.208 -14.909 -0.000 1.00 79.56 90 SER A CA 1
ATOM 692 C C . SER A 1 90 ? 9.063 -15.129 0.988 1.00 79.56 90 SER A C 1
ATOM 694 O O . SER A 1 90 ? 8.857 -16.234 1.492 1.00 79.56 90 SER A O 1
ATOM 696 N N . ALA A 1 91 ? 8.325 -14.061 1.270 1.00 81.19 91 ALA A N 1
ATOM 697 C CA . ALA A 1 91 ? 7.112 -14.091 2.072 1.00 81.19 91 ALA A CA 1
ATOM 698 C C . ALA A 1 91 ? 5.934 -13.653 1.193 1.00 81.19 91 ALA A C 1
ATOM 700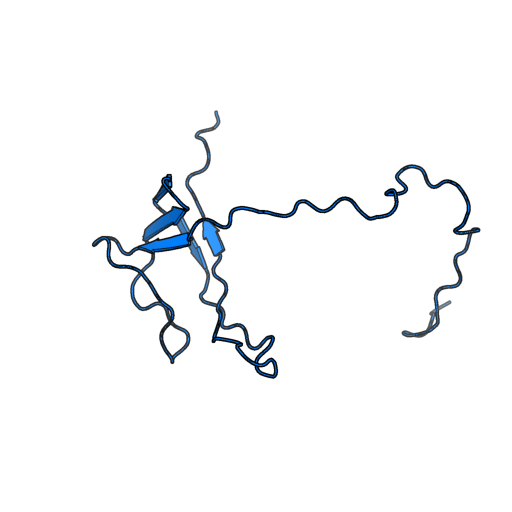 O O . ALA A 1 91 ? 6.135 -12.810 0.312 1.00 81.19 91 ALA A O 1
ATOM 701 N N . PRO A 1 92 ? 4.714 -14.165 1.440 1.00 84.56 92 PRO A N 1
ATOM 702 C CA . PRO A 1 92 ? 3.522 -13.672 0.766 1.00 84.56 92 PRO A CA 1
ATOM 703 C C . PRO A 1 92 ? 3.441 -12.150 0.877 1.00 84.56 92 PRO A C 1
ATOM 705 O O . PRO A 1 92 ? 3.548 -11.582 1.968 1.00 84.56 92 PRO A O 1
ATOM 708 N N . ALA A 1 93 ? 3.264 -11.491 -0.260 1.00 89.25 93 ALA A N 1
ATOM 709 C CA . ALA A 1 93 ? 3.156 -10.047 -0.340 1.00 89.25 93 ALA A CA 1
ATOM 710 C C . ALA A 1 93 ? 1.857 -9.668 -1.044 1.00 89.25 93 ALA A C 1
ATOM 712 O O . ALA A 1 93 ? 1.292 -10.436 -1.819 1.00 89.25 93 ALA A O 1
ATOM 713 N N . ALA A 1 94 ? 1.382 -8.460 -0.780 1.00 92.94 94 ALA A N 1
ATOM 714 C CA . ALA A 1 94 ? 0.273 -7.879 -1.509 1.00 92.94 94 ALA A CA 1
ATOM 715 C C . ALA A 1 94 ? 0.518 -6.390 -1.714 1.00 92.94 94 ALA A C 1
ATOM 717 O O . ALA A 1 94 ? 1.188 -5.736 -0.909 1.00 92.94 94 ALA A O 1
ATOM 718 N N . ARG A 1 95 ? -0.061 -5.848 -2.782 1.00 95.44 95 ARG A N 1
ATOM 719 C CA . ARG A 1 95 ? -0.089 -4.409 -3.040 1.00 95.44 95 ARG A CA 1
ATOM 720 C C . ARG A 1 95 ? -1.427 -3.826 -2.624 1.00 95.44 95 ARG A C 1
ATOM 722 O O . ARG A 1 95 ? -2.466 -4.474 -2.705 1.00 95.44 95 ARG A O 1
ATOM 729 N N . VAL A 1 96 ? -1.383 -2.570 -2.218 1.00 96.94 96 VAL A N 1
ATOM 730 C CA . VAL A 1 96 ? -2.549 -1.747 -1.918 1.00 96.94 96 VAL A CA 1
ATOM 731 C C . VAL A 1 96 ? -2.274 -0.351 -2.442 1.00 96.94 96 VAL A C 1
ATOM 733 O O . VAL A 1 96 ? -1.155 0.152 -2.322 1.00 96.94 96 VAL A O 1
ATOM 736 N N . GLN A 1 97 ? -3.296 0.268 -3.014 1.00 97.25 97 GLN A N 1
ATOM 737 C CA . GLN A 1 97 ? -3.284 1.688 -3.317 1.00 97.25 97 GLN A CA 1
ATOM 738 C C . GLN A 1 97 ? -4.101 2.413 -2.257 1.00 97.25 97 GLN A C 1
ATOM 740 O O . GLN A 1 97 ? -5.198 1.977 -1.915 1.00 97.25 97 GLN A O 1
ATOM 745 N N . VAL A 1 98 ? -3.570 3.516 -1.745 1.00 97.06 98 VAL A N 1
ATOM 746 C CA . VAL A 1 98 ? -4.261 4.366 -0.776 1.00 97.06 98 VAL A CA 1
ATOM 747 C C . VAL A 1 98 ? -4.328 5.787 -1.299 1.00 97.06 98 VAL A C 1
ATOM 749 O O . VAL A 1 98 ? -3.386 6.268 -1.929 1.00 97.06 98 VAL A O 1
ATOM 752 N N . GLU A 1 99 ? -5.438 6.452 -1.023 1.00 96.81 99 GLU A N 1
ATOM 753 C CA . GLU A 1 99 ? -5.597 7.879 -1.234 1.00 96.81 99 GLU A CA 1
ATOM 754 C C . GLU A 1 99 ? -5.448 8.580 0.117 1.00 96.81 99 GLU A C 1
ATOM 756 O O . GLU A 1 99 ? -6.101 8.227 1.106 1.00 96.81 99 GLU A O 1
ATOM 761 N N . LEU A 1 100 ? -4.525 9.536 0.157 1.00 95.19 100 LEU A N 1
ATOM 762 C CA . LEU A 1 100 ? -4.309 10.403 1.305 1.00 95.19 100 LEU A CA 1
ATOM 763 C C . LEU A 1 100 ? -5.026 11.731 1.057 1.00 95.19 100 LEU A C 1
ATOM 765 O O . LEU A 1 100 ? -5.192 12.114 -0.104 1.00 95.19 100 LEU A O 1
ATOM 769 N N . PRO A 1 101 ? -5.382 12.482 2.110 1.00 90.75 101 PRO A N 1
ATOM 770 C CA . PRO A 1 101 ? -5.968 13.796 1.944 1.00 90.75 101 PRO A CA 1
ATOM 771 C C . PRO A 1 101 ? -4.971 14.659 1.168 1.00 90.75 101 PRO A C 1
ATOM 773 O O . PRO A 1 101 ? -3.815 14.806 1.580 1.00 90.75 101 PRO A O 1
ATOM 776 N N . GLY A 1 102 ? -5.395 15.197 0.025 1.00 80.06 102 GLY A N 1
ATOM 777 C CA . GLY A 1 102 ? -4.595 16.175 -0.701 1.00 80.06 102 GLY A CA 1
ATOM 778 C C . GLY A 1 102 ? -4.362 17.420 0.165 1.00 80.06 102 GLY A C 1
ATOM 779 O O . GLY A 1 102 ? -5.158 17.697 1.068 1.00 80.06 102 GLY A O 1
ATOM 780 N N . PRO A 1 103 ? -3.302 18.208 -0.082 1.00 72.62 103 PRO A N 1
ATOM 781 C CA . PRO A 1 103 ? -3.266 19.560 0.457 1.00 72.62 103 PRO A CA 1
ATOM 782 C C . PRO A 1 103 ? -4.536 20.279 -0.014 1.00 72.62 103 PRO A C 1
ATOM 784 O O . PRO A 1 103 ? -4.834 20.264 -1.210 1.00 72.62 103 PRO A O 1
ATOM 787 N N . HIS A 1 104 ? -5.299 20.884 0.902 1.00 54.44 104 HIS A N 1
ATOM 788 C CA . HIS A 1 104 ? -6.367 21.799 0.505 1.00 54.44 104 HIS A CA 1
ATOM 789 C C . HIS A 1 104 ? -5.731 22.871 -0.387 1.00 54.44 104 HIS A C 1
ATOM 791 O O . HIS A 1 104 ? -4.984 23.713 0.102 1.00 54.44 104 HIS A O 1
ATOM 797 N N . THR A 1 105 ? -5.961 22.785 -1.694 1.00 48.00 105 THR A N 1
ATOM 798 C CA . THR A 1 105 ? -5.518 23.786 -2.660 1.00 48.00 105 THR A CA 1
ATOM 799 C C . THR A 1 105 ? -6.769 24.519 -3.115 1.00 48.00 105 THR A C 1
ATOM 801 O O . THR A 1 105 ? -7.624 23.931 -3.777 1.00 48.00 105 THR A O 1
ATOM 804 N N . LEU A 1 106 ? -6.881 25.779 -2.704 1.00 39.50 106 LEU A N 1
ATOM 805 C CA . LEU A 1 106 ? -7.437 26.835 -3.541 1.00 39.50 106 LEU A CA 1
ATOM 806 C C . LEU A 1 106 ? -6.260 27.705 -3.974 1.00 39.50 106 LEU A C 1
ATOM 808 O O . LEU A 1 106 ? -5.395 27.959 -3.103 1.00 39.50 106 LEU A O 1
#

pLDDT: mean 86.72, std 11.22, range [39.5, 98.44]

Mean predi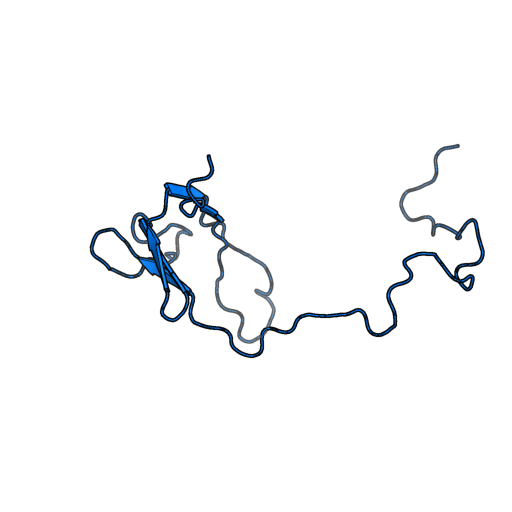cted aligned error: 10.21 Å

Radius of gyration: 21.86 Å; Cα contacts (8 Å, |Δi|>4): 123; chains: 1; bounding box: 39×46×61 Å